Protein AF-A0A2S8W6U4-F1 (afdb_monomer)

Secondary structure (DSSP, 8-state):
--PPPPPGGGGSTT----EEEE--TTS--EEEE----SSTHHHHHHHHHHHHHHHHHHHTTTS-HHHHHHHHHHHHHHHHHS-S--

Solvent-accessible surface area (backbone atoms only — not comparable to full-atom values): 5455 Å² total; per-residue (Å²): 137,92,79,82,80,85,58,78,67,63,74,44,98,82,51,74,82,49,72,48,78,47,79,50,92,98,48,76,73,46,81,50,74,48,95,82,63,93,56,72,66,55,57,58,53,51,51,54,53,49,42,51,53,53,8,47,58,44,28,78,71,77,44,57,38,67,62,38,32,54,53,47,51,52,52,52,51,49,39,74,78,52,64,85,78,131

Foldseek 3Di:
DDDDDDDPCCPDPPDDDAWDWDDDPPDDIDIDGDPPDPDPVVVVVVLLVVLQVQLVVVVVVPDHSVVSSVVSVVVVVVCVVPPPDD

Sequence (86 aa):
MKELSTPSLAAAPNAVEVLRVWAAEGSPQQFTLQPTWDDPAAWGLLLADLARHAARAYAANGRSETEAFERVLAGLRAELDNPTER

pLDDT: mean 94.18, std 5.7, range [56.62, 97.75]

Structure (mmCIF, N/CA/C/O backbone):
data_AF-A0A2S8W6U4-F1
#
_entry.id   AF-A0A2S8W6U4-F1
#
loop_
_atom_site.group_PDB
_atom_site.id
_atom_site.type_symbol
_atom_site.label_atom_id
_atom_site.label_alt_id
_atom_site.label_comp_id
_atom_site.label_asym_id
_atom_site.label_entity_id
_atom_site.label_seq_id
_atom_site.pdbx_PDB_ins_code
_atom_site.Cartn_x
_atom_site.Cartn_y
_atom_site.Cartn_z
_atom_site.occupancy
_atom_site.B_iso_or_equiv
_atom_site.auth_seq_id
_atom_site.auth_comp_id
_atom_site.auth_asym_id
_atom_site.auth_atom_id
_atom_site.pdbx_PDB_model_num
ATOM 1 N N . MET A 1 1 ? 5.531 20.682 -3.887 1.00 82.06 1 MET A N 1
ATOM 2 C CA . MET A 1 1 ? 5.384 19.217 -3.996 1.00 82.06 1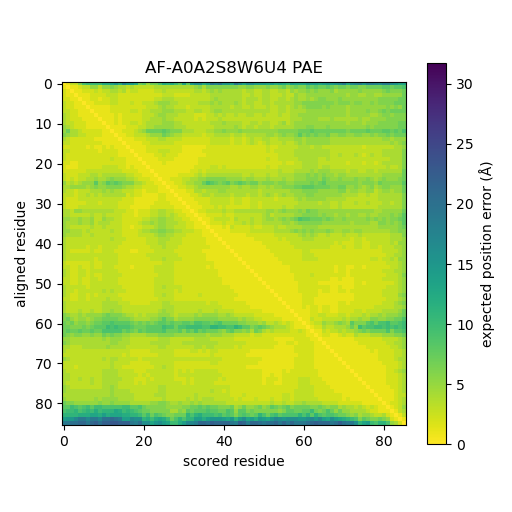 MET A CA 1
ATOM 3 C C . MET A 1 1 ? 5.892 18.601 -2.693 1.00 82.06 1 MET A C 1
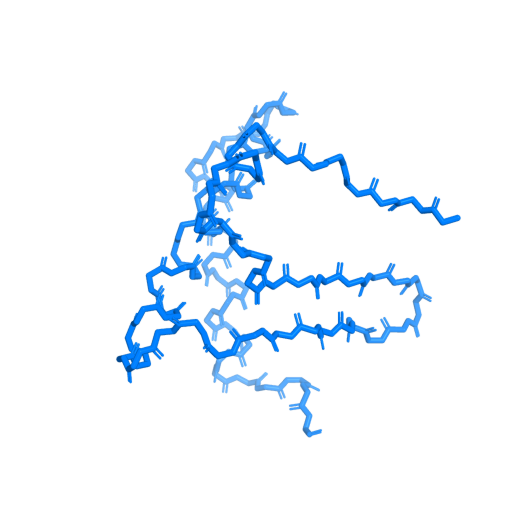ATOM 5 O O . MET A 1 1 ? 6.915 19.068 -2.214 1.00 82.06 1 MET A O 1
ATOM 9 N N . LYS A 1 2 ? 5.161 17.665 -2.071 1.00 92.38 2 LYS A N 1
ATOM 10 C CA . LYS A 1 2 ? 5.579 16.975 -0.833 1.00 92.38 2 LYS A CA 1
ATOM 11 C C . LYS A 1 2 ? 5.734 15.483 -1.136 1.00 92.38 2 LYS A C 1
ATOM 13 O O . LYS A 1 2 ? 4.758 14.749 -1.047 1.00 92.38 2 LYS A O 1
ATOM 18 N N . GLU A 1 3 ? 6.918 15.070 -1.576 1.00 95.44 3 GLU A N 1
ATOM 19 C CA . GLU A 1 3 ? 7.217 13.667 -1.891 1.00 95.44 3 GLU A CA 1
ATOM 20 C C . GLU A 1 3 ? 7.888 12.938 -0.721 1.00 95.44 3 GLU A C 1
ATOM 22 O O . GLU A 1 3 ? 8.466 13.568 0.166 1.00 95.44 3 GLU A O 1
ATOM 27 N N . LEU A 1 4 ? 7.792 11.606 -0.720 1.00 94.25 4 LEU A N 1
ATOM 28 C CA . LEU A 1 4 ? 8.512 10.754 0.224 1.00 94.25 4 LEU A CA 1
ATOM 29 C C . LEU A 1 4 ? 9.995 10.671 -0.155 1.00 94.25 4 LEU A C 1
ATOM 31 O O . LEU A 1 4 ? 10.345 10.670 -1.333 1.00 94.25 4 LEU A O 1
ATOM 35 N N . SER A 1 5 ? 10.862 10.550 0.849 1.00 95.31 5 SER A N 1
ATOM 36 C CA . SER A 1 5 ? 12.276 10.237 0.644 1.00 95.31 5 SER A CA 1
ATOM 37 C C . SER A 1 5 ? 12.456 8.813 0.124 1.00 95.31 5 SER A C 1
ATOM 39 O O . SER A 1 5 ? 11.790 7.890 0.601 1.00 95.31 5 SER A O 1
ATOM 41 N N . THR A 1 6 ? 13.417 8.610 -0.773 1.00 95.44 6 THR A N 1
ATOM 42 C CA . THR A 1 6 ? 13.777 7.283 -1.275 1.00 95.44 6 THR A CA 1
ATOM 43 C C . THR A 1 6 ? 14.267 6.383 -0.128 1.00 95.44 6 THR A C 1
ATOM 45 O O . THR A 1 6 ? 15.117 6.816 0.657 1.00 95.44 6 THR A O 1
ATOM 48 N N . PRO A 1 7 ? 13.768 5.139 0.008 1.00 94.44 7 PRO A N 1
ATOM 49 C CA . PRO A 1 7 ? 14.265 4.217 1.026 1.00 94.44 7 PRO A CA 1
ATOM 50 C C . PRO A 1 7 ? 15.690 3.752 0.702 1.00 94.44 7 PRO A C 1
ATOM 52 O O . PRO A 1 7 ? 16.098 3.727 -0.458 1.00 94.44 7 PRO A O 1
ATOM 55 N N . SER A 1 8 ? 16.432 3.295 1.714 1.00 95.88 8 SER A N 1
ATOM 56 C CA . SER A 1 8 ? 17.801 2.776 1.542 1.00 95.88 8 SER A CA 1
ATOM 57 C C . SER A 1 8 ? 17.897 1.624 0.532 1.00 95.88 8 SER A C 1
ATOM 59 O O . SER A 1 8 ? 18.903 1.507 -0.165 1.00 95.88 8 SER A O 1
ATOM 61 N N . LEU A 1 9 ? 16.838 0.814 0.403 1.00 95.75 9 LEU A N 1
ATOM 62 C CA . LEU A 1 9 ? 16.743 -0.273 -0.577 1.00 95.75 9 LEU A CA 1
ATOM 63 C C . LEU A 1 9 ? 16.939 0.213 -2.022 1.00 95.75 9 LEU A C 1
ATOM 65 O O . LEU A 1 9 ? 17.451 -0.541 -2.842 1.00 95.75 9 LEU A O 1
ATOM 69 N N . ALA A 1 10 ? 16.593 1.466 -2.330 1.00 96.44 10 ALA A N 1
ATOM 70 C CA . ALA A 1 10 ? 16.706 2.021 -3.676 1.00 96.44 10 ALA A CA 1
ATOM 71 C C . ALA A 1 10 ? 18.151 2.116 -4.195 1.00 96.44 10 ALA A C 1
ATOM 73 O O . ALA A 1 10 ? 18.354 2.271 -5.393 1.00 96.44 10 ALA A O 1
ATOM 74 N N . ALA A 1 11 ? 19.158 2.010 -3.321 1.00 96.38 11 ALA A N 1
ATOM 75 C CA . ALA A 1 11 ? 20.560 1.957 -3.730 1.00 96.38 11 ALA A CA 1
ATOM 76 C C . ALA A 1 11 ? 20.991 0.576 -4.266 1.00 96.38 11 ALA A C 1
ATOM 78 O O . ALA A 1 11 ? 22.103 0.444 -4.780 1.00 96.38 11 ALA A O 1
ATOM 79 N N . ALA A 1 12 ? 20.159 -0.464 -4.129 1.00 97.56 12 ALA A N 1
ATOM 80 C CA . ALA A 1 12 ? 20.485 -1.786 -4.649 1.00 97.56 12 ALA A CA 1
ATOM 81 C C . ALA A 1 12 ? 20.454 -1.792 -6.195 1.00 97.56 12 ALA A C 1
ATOM 83 O O . ALA A 1 12 ? 19.536 -1.212 -6.777 1.00 97.56 12 ALA A O 1
ATOM 84 N N . PRO A 1 13 ? 21.395 -2.476 -6.882 1.00 95.50 13 PRO A N 1
ATOM 85 C CA . PRO A 1 13 ? 21.508 -2.444 -8.349 1.00 95.50 13 PRO A CA 1
ATOM 86 C C . PRO A 1 13 ? 20.254 -2.864 -9.128 1.00 95.50 13 PRO A C 1
ATOM 88 O O . PRO A 1 13 ? 20.114 -2.530 -10.299 1.00 95.50 13 PRO A O 1
ATOM 91 N N . ASN A 1 14 ? 19.365 -3.626 -8.497 1.00 93.44 14 ASN A N 1
ATOM 92 C CA . ASN A 1 14 ? 18.138 -4.169 -9.072 1.00 93.44 14 ASN A CA 1
ATOM 93 C C . ASN A 1 14 ? 16.868 -3.647 -8.380 1.00 93.44 14 ASN A C 1
ATOM 95 O O . ASN A 1 14 ? 15.797 -4.224 -8.562 1.00 93.44 14 ASN A O 1
ATOM 99 N N . ALA A 1 15 ? 16.974 -2.601 -7.557 1.00 96.06 15 ALA A N 1
ATOM 100 C CA . ALA A 1 15 ? 15.803 -1.975 -6.965 1.00 96.06 15 ALA A CA 1
ATOM 101 C C . ALA A 1 15 ? 15.016 -1.191 -8.022 1.00 96.06 15 ALA A C 1
ATOM 103 O O . ALA A 1 15 ? 15.591 -0.502 -8.864 1.00 96.06 15 ALA A O 1
ATOM 104 N N . VAL A 1 16 ? 13.689 -1.273 -7.944 1.00 95.06 16 VAL A N 1
ATOM 105 C CA . VAL A 1 16 ? 12.760 -0.529 -8.801 1.00 95.06 16 VAL A CA 1
ATOM 106 C C . VAL A 1 16 ? 11.665 0.107 -7.947 1.00 95.06 16 VAL A C 1
ATOM 108 O O . VAL A 1 16 ? 11.244 -0.466 -6.940 1.00 95.06 16 VAL A O 1
ATOM 111 N N . GLU A 1 17 ? 11.201 1.297 -8.334 1.00 95.94 17 GLU A N 1
ATOM 112 C CA . GLU A 1 17 ? 9.983 1.884 -7.767 1.00 95.94 17 GLU A CA 1
ATOM 113 C C . GLU A 1 17 ? 8.773 1.152 -8.364 1.00 95.94 17 GLU A C 1
ATOM 115 O O . GLU A 1 17 ? 8.557 1.176 -9.571 1.00 95.94 17 GLU A O 1
ATOM 120 N N . VAL A 1 18 ? 8.005 0.462 -7.519 1.00 96.12 18 VAL A N 1
ATOM 121 C CA . VAL A 1 18 ? 6.878 -0.373 -7.974 1.00 96.12 18 VAL A CA 1
ATOM 122 C C . VAL A 1 18 ? 5.585 0.427 -8.108 1.00 96.12 18 VAL A C 1
ATOM 124 O O . VAL A 1 18 ? 4.804 0.219 -9.035 1.00 96.12 18 VAL A O 1
ATOM 127 N N . LEU A 1 19 ? 5.338 1.322 -7.153 1.00 96.06 19 LEU A N 1
ATOM 128 C CA . LEU A 1 19 ? 4.087 2.049 -7.006 1.00 96.06 19 LEU A CA 1
ATOM 129 C C . LEU A 1 19 ? 4.372 3.445 -6.466 1.00 96.06 19 LEU A C 1
ATOM 131 O O . LEU A 1 19 ? 5.048 3.595 -5.447 1.00 96.06 19 LEU A O 1
ATOM 135 N N . ARG A 1 20 ? 3.764 4.448 -7.093 1.00 96.25 20 ARG A N 1
ATOM 136 C CA . ARG A 1 20 ? 3.715 5.814 -6.584 1.00 96.25 20 ARG A CA 1
ATOM 137 C C . ARG A 1 20 ? 2.275 6.294 -6.559 1.00 96.25 20 ARG A C 1
ATOM 139 O O . ARG A 1 20 ? 1.576 6.206 -7.565 1.00 96.25 20 ARG A O 1
ATOM 146 N N . VAL A 1 21 ? 1.852 6.809 -5.408 1.00 96.31 21 VAL A N 1
ATOM 147 C CA . VAL A 1 21 ? 0.493 7.318 -5.197 1.00 96.31 21 VAL A CA 1
ATOM 148 C C . VAL A 1 21 ? 0.563 8.782 -4.796 1.00 96.31 21 VAL A C 1
ATOM 150 O O . VAL A 1 21 ? 1.295 9.145 -3.874 1.00 96.31 21 VAL A O 1
ATOM 153 N N . TRP A 1 22 ? -0.209 9.619 -5.482 1.00 96.56 22 TRP A N 1
ATOM 154 C CA . TRP A 1 22 ? -0.399 11.024 -5.141 1.00 96.56 22 TRP A CA 1
ATOM 155 C C . TRP A 1 22 ? -1.846 11.279 -4.737 1.00 96.56 22 TRP A C 1
ATOM 157 O O . TRP A 1 22 ? -2.774 10.771 -5.362 1.00 96.56 22 TRP A O 1
ATOM 167 N N . ALA A 1 23 ? -2.026 12.106 -3.711 1.00 95.00 23 ALA A N 1
ATOM 168 C CA . ALA A 1 23 ? -3.330 12.560 -3.254 1.00 95.00 23 ALA A CA 1
ATOM 169 C C . ALA A 1 23 ? -3.337 14.088 -3.138 1.00 95.00 23 ALA A C 1
ATOM 171 O O . ALA A 1 23 ? -2.366 14.693 -2.673 1.00 95.00 23 ALA A O 1
ATOM 172 N N . ALA A 1 24 ? -4.444 14.699 -3.548 1.00 95.12 24 ALA A N 1
ATOM 173 C CA . ALA A 1 24 ? -4.717 16.120 -3.391 1.00 95.12 24 ALA A CA 1
ATOM 174 C C . ALA A 1 24 ? -6.174 16.300 -2.956 1.00 95.12 24 ALA A C 1
ATOM 176 O O . ALA A 1 24 ? -7.047 15.525 -3.345 1.00 95.12 24 ALA A O 1
ATOM 177 N N . GLU A 1 25 ? -6.439 17.311 -2.133 1.00 94.44 25 GLU A N 1
ATOM 178 C CA . GLU A 1 25 ? -7.796 17.600 -1.671 1.00 94.44 25 GLU A CA 1
ATOM 179 C C . GLU A 1 25 ? -8.742 17.841 -2.859 1.00 94.44 25 GLU A C 1
ATOM 181 O O . GLU A 1 25 ? -8.394 18.531 -3.818 1.00 94.44 25 GLU A O 1
ATOM 186 N N . GLY A 1 26 ? -9.929 17.229 -2.815 1.00 93.81 26 GLY A N 1
ATOM 187 C CA . GLY A 1 26 ? -10.936 17.333 -3.875 1.00 93.81 26 GLY A CA 1
ATOM 188 C C . GLY A 1 26 ? -10.597 16.606 -5.182 1.00 93.81 26 GLY A C 1
ATOM 189 O O . GLY A 1 26 ? -11.352 16.733 -6.142 1.00 93.81 26 GLY A O 1
ATOM 190 N N . SER A 1 27 ? -9.494 15.854 -5.241 1.00 92.50 27 SER A N 1
ATOM 191 C CA . SER A 1 27 ? -9.087 15.085 -6.424 1.00 92.50 27 SER A CA 1
ATOM 192 C C . SER A 1 27 ? -9.018 13.586 -6.115 1.00 92.50 27 SER A C 1
ATOM 194 O O . SER A 1 27 ? -8.615 13.221 -5.006 1.00 92.50 27 SER A O 1
ATOM 196 N N . PRO A 1 28 ? -9.358 12.704 -7.075 1.00 90.00 28 PRO A N 1
ATOM 197 C CA . PRO A 1 28 ? -9.062 11.280 -6.964 1.00 90.00 28 PRO A CA 1
ATOM 198 C C . PRO A 1 28 ? -7.566 11.034 -6.765 1.00 90.00 28 PRO A C 1
ATOM 200 O O . PRO A 1 28 ? -6.724 11.853 -7.154 1.00 90.00 28 PRO A O 1
ATOM 203 N N . GLN A 1 29 ? -7.233 9.887 -6.181 1.00 93.25 29 GLN A N 1
ATOM 204 C CA . GLN A 1 29 ? -5.841 9.468 -6.086 1.00 93.25 29 GLN A CA 1
ATOM 205 C C . GLN A 1 29 ? -5.286 9.226 -7.496 1.00 93.25 29 GLN A C 1
ATOM 207 O O . GLN A 1 29 ? -6.011 8.876 -8.425 1.00 93.25 29 GLN A O 1
ATOM 212 N N . GLN A 1 30 ? -3.994 9.473 -7.680 1.00 95.12 30 GLN A N 1
ATOM 213 C CA . GLN A 1 30 ? -3.303 9.208 -8.939 1.00 95.12 30 GLN A CA 1
ATOM 214 C C . GLN A 1 30 ? -2.232 8.154 -8.696 1.00 95.12 30 GLN A C 1
ATOM 216 O O . GLN A 1 30 ? -1.377 8.331 -7.823 1.00 95.12 30 GLN A O 1
ATOM 221 N N . PHE A 1 31 ? -2.284 7.078 -9.477 1.00 95.00 31 PHE A N 1
ATOM 222 C CA . PHE A 1 31 ? -1.400 5.927 -9.359 1.00 95.00 31 PHE A CA 1
ATOM 223 C C . PHE A 1 31 ? -0.484 5.837 -10.579 1.00 95.00 31 PHE A C 1
ATOM 225 O O . PHE A 1 31 ? -0.947 5.839 -11.718 1.00 95.00 31 PHE A O 1
ATOM 232 N N . THR A 1 32 ? 0.813 5.684 -10.330 1.00 95.88 32 THR A N 1
ATOM 233 C CA . THR A 1 32 ? 1.784 5.231 -11.330 1.00 95.88 32 THR A CA 1
ATOM 234 C C . THR A 1 32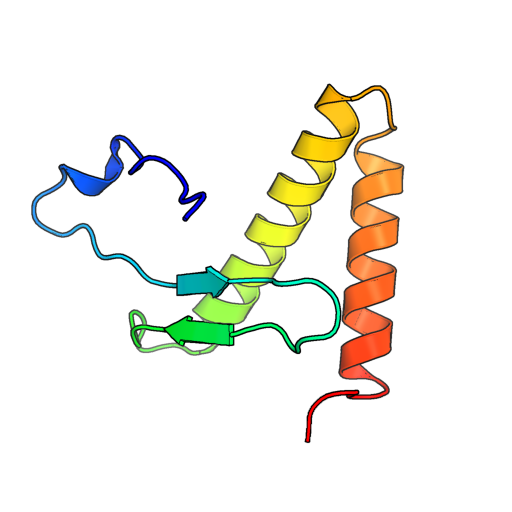 ? 2.337 3.895 -10.865 1.00 95.88 32 THR A C 1
ATOM 236 O O . THR A 1 32 ? 2.814 3.795 -9.733 1.00 95.88 32 THR A O 1
ATOM 239 N N . LEU A 1 33 ? 2.271 2.874 -11.719 1.00 95.12 33 LEU A N 1
ATOM 240 C CA . LEU A 1 33 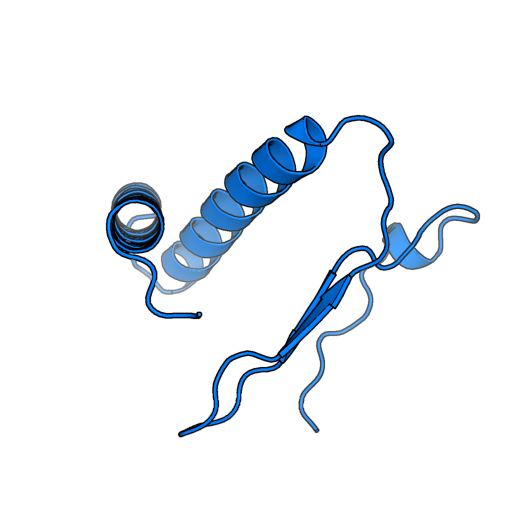? 2.712 1.518 -11.395 1.00 95.12 33 LEU A CA 1
ATOM 241 C C . LEU A 1 33 ? 3.654 0.959 -12.460 1.00 95.12 33 LEU A C 1
ATOM 243 O O . LEU A 1 33 ? 3.460 1.185 -13.656 1.00 95.12 33 LEU A O 1
ATOM 247 N N . GLN A 1 34 ? 4.648 0.198 -12.010 1.00 94.12 34 GLN A N 1
ATOM 248 C CA . GLN A 1 34 ? 5.488 -0.634 -12.862 1.00 94.12 34 GLN A CA 1
ATOM 249 C C . GLN A 1 34 ? 5.043 -2.099 -12.716 1.00 94.12 34 GLN A C 1
ATOM 251 O O . GLN A 1 34 ? 4.947 -2.591 -11.592 1.00 94.12 34 GLN A O 1
ATOM 256 N N . PRO A 1 35 ? 4.781 -2.832 -13.814 1.00 92.88 35 PRO A N 1
ATOM 257 C CA . PRO A 1 35 ? 4.542 -4.273 -13.757 1.00 92.88 35 PRO A CA 1
ATOM 258 C C . PRO A 1 35 ? 5.825 -5.004 -13.334 1.00 92.88 35 PRO A C 1
ATOM 260 O O . PRO A 1 35 ? 6.683 -5.312 -14.157 1.00 92.88 35 PRO A O 1
ATOM 263 N N . THR A 1 36 ? 5.999 -5.201 -12.026 1.00 94.56 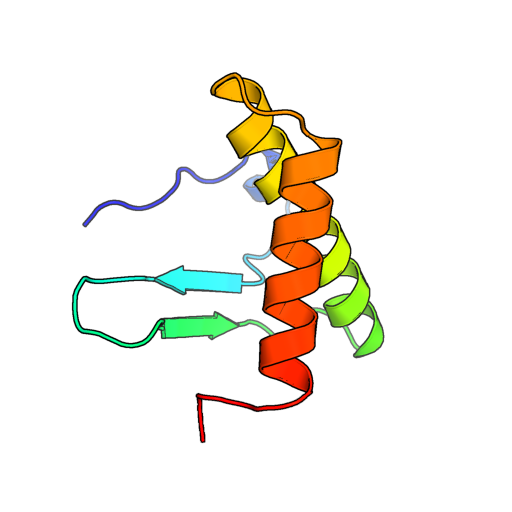36 THR A N 1
ATOM 264 C CA . THR A 1 36 ? 7.247 -5.724 -11.445 1.00 94.56 36 THR A CA 1
ATOM 265 C C . THR A 1 36 ? 7.276 -7.247 -11.330 1.00 94.56 36 THR A C 1
ATOM 267 O O . THR A 1 36 ? 8.359 -7.828 -11.329 1.00 94.56 36 THR A O 1
ATOM 270 N N . TRP A 1 37 ? 6.116 -7.899 -11.236 1.00 95.50 37 TRP A N 1
ATOM 271 C CA . TRP A 1 37 ? 6.007 -9.345 -11.029 1.00 95.50 37 TRP A CA 1
ATOM 272 C C . TRP A 1 37 ? 5.182 -10.012 -12.125 1.00 95.50 37 TRP A C 1
ATOM 274 O O . TRP A 1 37 ? 4.184 -9.449 -12.572 1.00 95.50 37 TRP A O 1
ATOM 284 N N . ASP A 1 38 ? 5.574 -11.236 -12.485 1.00 96.06 38 ASP A N 1
ATOM 285 C CA . ASP A 1 38 ? 4.850 -12.065 -13.456 1.00 96.06 38 ASP A CA 1
ATOM 286 C C . ASP A 1 38 ? 3.538 -12.622 -12.882 1.00 96.06 38 ASP A C 1
ATOM 288 O O . ASP A 1 38 ? 2.551 -12.748 -13.603 1.00 96.06 38 ASP A O 1
ATOM 292 N N . ASP A 1 39 ? 3.517 -12.949 -11.583 1.00 97.31 39 ASP A N 1
ATOM 293 C CA . ASP A 1 39 ? 2.328 -13.449 -10.888 1.00 97.31 39 ASP A CA 1
ATOM 294 C C . ASP A 1 39 ? 1.513 -12.285 -10.289 1.00 97.31 39 ASP A C 1
ATOM 296 O O . ASP A 1 39 ? 1.993 -11.608 -9.369 1.00 97.31 39 ASP A O 1
ATOM 300 N N . PRO A 1 40 ? 0.260 -12.064 -10.732 1.00 96.19 40 PRO A N 1
ATOM 301 C CA . PRO A 1 40 ? -0.610 -11.036 -10.171 1.00 96.19 40 PRO A CA 1
ATOM 302 C C . PRO A 1 40 ? -0.880 -11.189 -8.668 1.00 96.19 40 PRO A C 1
ATOM 304 O O . PRO A 1 40 ? -1.163 -10.191 -8.003 1.00 96.19 40 PRO A O 1
ATOM 307 N N . ALA A 1 41 ? -0.767 -12.397 -8.102 1.00 97.12 41 ALA A N 1
ATOM 308 C CA . ALA A 1 41 ? -0.947 -12.620 -6.668 1.00 97.12 41 ALA A CA 1
ATOM 309 C C . ALA A 1 41 ? 0.045 -11.807 -5.814 1.00 97.12 41 ALA A C 1
ATOM 311 O O . ALA A 1 41 ? -0.272 -11.452 -4.674 1.00 97.12 41 ALA A O 1
ATOM 312 N N . ALA A 1 42 ? 1.204 -11.431 -6.372 1.00 96.81 42 ALA A N 1
ATOM 313 C CA . ALA A 1 42 ? 2.179 -10.565 -5.712 1.00 96.81 42 ALA A CA 1
ATOM 314 C C . ALA A 1 42 ? 1.600 -9.187 -5.344 1.00 96.81 42 ALA A C 1
ATOM 316 O O . ALA A 1 42 ? 1.925 -8.645 -4.287 1.00 96.81 42 ALA A O 1
ATOM 317 N N . TRP A 1 43 ? 0.678 -8.645 -6.147 1.00 96.12 43 TRP A N 1
ATOM 318 C CA . TRP A 1 43 ? -0.020 -7.400 -5.812 1.00 96.12 43 TRP A CA 1
ATOM 319 C C . TRP A 1 43 ? -0.928 -7.562 -4.591 1.00 96.12 43 TRP A C 1
ATOM 321 O O . TRP A 1 43 ? -1.010 -6.661 -3.760 1.00 96.12 43 TRP A O 1
ATOM 331 N N . GLY A 1 44 ? -1.557 -8.730 -4.431 1.00 95.75 44 GLY A N 1
ATOM 332 C CA . GLY A 1 44 ? -2.331 -9.058 -3.233 1.00 95.75 44 GLY A CA 1
ATOM 333 C C . GLY A 1 44 ? -1.467 -9.080 -1.968 1.00 95.75 44 GLY A C 1
ATOM 334 O O . GLY A 1 44 ? -1.870 -8.543 -0.935 1.00 95.75 44 GLY A O 1
ATOM 335 N N . LEU A 1 45 ? -0.253 -9.635 -2.059 1.00 96.75 45 LEU A N 1
ATOM 336 C CA . LEU A 1 45 ? 0.720 -9.612 -0.961 1.00 96.75 45 LEU A CA 1
ATOM 337 C C . LEU A 1 45 ? 1.160 -8.178 -0.631 1.00 96.75 45 LEU A C 1
ATOM 339 O O . LEU A 1 45 ? 1.148 -7.792 0.537 1.00 96.75 45 LEU A O 1
ATOM 343 N N . LEU A 1 46 ? 1.450 -7.363 -1.652 1.00 96.25 46 LEU A N 1
ATOM 344 C CA . LEU A 1 46 ? 1.792 -5.950 -1.474 1.00 96.25 46 LEU A CA 1
ATOM 345 C C . LEU A 1 46 ? 0.682 -5.176 -0.750 1.00 96.25 46 LEU A C 1
ATOM 347 O O . LEU A 1 46 ? 0.972 -4.394 0.155 1.00 96.25 46 LEU A O 1
ATOM 351 N N . LEU A 1 47 ? -0.586 -5.396 -1.105 1.00 96.31 47 LEU A N 1
ATOM 352 C CA . LEU A 1 47 ? -1.720 -4.738 -0.445 1.00 96.31 47 LEU A CA 1
ATOM 353 C C . LEU A 1 47 ? -1.845 -5.154 1.028 1.00 96.31 47 LEU A C 1
ATOM 355 O O . LEU A 1 47 ? -2.119 -4.311 1.887 1.00 96.31 47 LEU A O 1
ATOM 359 N N . ALA A 1 48 ? -1.603 -6.429 1.342 1.00 96.56 48 ALA A N 1
ATOM 360 C CA . ALA A 1 48 ? -1.592 -6.911 2.720 1.00 96.56 48 ALA A CA 1
ATOM 361 C C . ALA A 1 48 ? -0.469 -6.257 3.546 1.00 96.56 48 ALA A C 1
ATOM 363 O O . ALA A 1 48 ? -0.705 -5.814 4.675 1.00 96.56 48 ALA A O 1
ATOM 364 N N . ASP A 1 49 ? 0.732 -6.142 2.978 1.00 96.56 49 ASP A N 1
ATOM 365 C CA . ASP A 1 49 ? 1.861 -5.476 3.628 1.00 96.56 49 ASP A CA 1
ATOM 366 C C . ASP A 1 49 ? 1.618 -3.975 3.804 1.00 96.56 49 ASP A C 1
ATOM 368 O O . ASP A 1 49 ? 1.909 -3.423 4.870 1.00 96.56 49 ASP A O 1
ATOM 372 N N . LEU A 1 50 ? 1.030 -3.312 2.805 1.00 96.44 50 LEU A N 1
ATOM 373 C CA . LEU A 1 50 ? 0.642 -1.905 2.886 1.00 96.44 50 LEU A CA 1
ATOM 374 C C . LEU A 1 50 ? -0.366 -1.669 4.018 1.00 96.44 50 LEU A C 1
ATOM 376 O O . LEU A 1 50 ? -0.193 -0.739 4.808 1.00 96.44 50 LEU A O 1
ATOM 380 N N . ALA A 1 51 ? -1.372 -2.537 4.157 1.00 97.06 51 ALA A N 1
ATOM 381 C CA . ALA A 1 51 ? -2.358 -2.438 5.229 1.00 97.06 51 ALA A CA 1
ATOM 382 C C . ALA A 1 51 ? -1.712 -2.526 6.623 1.00 97.06 51 ALA A C 1
ATOM 384 O O . ALA A 1 51 ? -2.055 -1.751 7.522 1.00 97.06 51 ALA A O 1
ATOM 385 N N . ARG A 1 52 ? -0.728 -3.418 6.802 1.00 96.50 52 ARG A N 1
ATOM 386 C CA . ARG A 1 52 ? 0.031 -3.527 8.060 1.00 96.50 52 ARG A CA 1
ATOM 387 C C . ARG A 1 52 ? 0.883 -2.288 8.327 1.00 96.50 52 ARG A C 1
ATOM 389 O O . ARG A 1 52 ? 0.897 -1.793 9.451 1.00 96.50 52 ARG A O 1
ATOM 396 N N . HIS A 1 53 ? 1.572 -1.763 7.315 1.00 95.69 53 HIS A N 1
ATOM 397 C CA . HIS A 1 53 ? 2.374 -0.546 7.468 1.00 95.69 53 HIS A CA 1
ATOM 398 C C . HIS A 1 53 ? 1.514 0.671 7.823 1.00 95.69 53 HIS A C 1
ATOM 400 O O . HIS A 1 53 ? 1.882 1.434 8.717 1.00 95.69 53 HIS A O 1
ATOM 406 N N . ALA A 1 54 ? 0.344 0.819 7.196 1.00 96.25 54 ALA A N 1
ATOM 407 C CA . ALA A 1 54 ? -0.606 1.872 7.536 1.00 96.25 54 ALA A CA 1
ATOM 408 C C . ALA A 1 54 ? -1.070 1.762 8.999 1.00 96.25 54 ALA A C 1
ATOM 410 O O . ALA A 1 54 ? -1.044 2.749 9.734 1.00 96.25 54 ALA A O 1
ATOM 411 N N . ALA A 1 55 ? -1.424 0.558 9.457 1.00 97.06 55 ALA A N 1
ATOM 412 C CA . ALA A 1 55 ? -1.833 0.324 10.840 1.00 97.06 55 ALA A CA 1
ATOM 413 C C . ALA A 1 55 ? -0.739 0.699 11.856 1.00 97.06 55 ALA A C 1
ATOM 415 O O . ALA A 1 55 ? -1.013 1.400 12.833 1.00 97.06 55 ALA A O 1
ATOM 416 N N . ARG A 1 56 ? 0.516 0.315 11.589 1.00 96.31 56 ARG A N 1
ATOM 417 C CA . ARG A 1 56 ? 1.678 0.689 12.414 1.00 96.31 56 ARG A CA 1
ATOM 418 C C . ARG A 1 56 ? 1.900 2.198 12.465 1.00 96.31 56 ARG A C 1
ATOM 420 O O . ARG A 1 56 ? 2.215 2.732 13.525 1.00 96.31 56 ARG A O 1
ATOM 427 N N . ALA A 1 57 ? 1.697 2.901 11.350 1.00 95.00 57 ALA A N 1
ATOM 428 C CA . ALA A 1 57 ? 1.798 4.358 11.313 1.00 95.00 57 ALA A CA 1
ATOM 429 C C . ALA A 1 57 ? 0.735 5.035 12.201 1.00 95.00 57 ALA A C 1
ATOM 431 O O . ALA A 1 57 ? 1.029 6.023 12.874 1.00 95.00 57 ALA A O 1
ATOM 432 N N . TYR A 1 58 ? -0.484 4.489 12.275 1.00 94.75 58 TYR A N 1
ATOM 433 C CA . TYR A 1 58 ? -1.491 4.955 13.239 1.00 94.75 58 TYR A CA 1
ATOM 434 C C . TYR A 1 58 ? -1.123 4.611 14.684 1.00 94.75 58 TYR A C 1
ATOM 436 O O . TYR A 1 58 ? -1.365 5.422 15.580 1.00 94.75 58 TYR A O 1
ATOM 444 N N . ALA A 1 59 ? -0.511 3.448 14.913 1.00 93.19 59 ALA A N 1
ATOM 445 C CA . ALA A 1 59 ? -0.068 3.047 16.242 1.00 93.19 59 ALA A CA 1
ATOM 446 C C . ALA A 1 59 ? 1.020 3.965 16.808 1.00 93.19 59 ALA A C 1
ATOM 448 O O . ALA A 1 59 ? 0.960 4.354 17.974 1.00 93.19 59 ALA A O 1
ATOM 449 N N . ALA A 1 60 ? 1.940 4.423 15.955 1.00 90.00 60 ALA A N 1
ATOM 450 C CA . ALA A 1 60 ? 2.942 5.426 16.313 1.00 90.00 60 ALA A CA 1
ATOM 451 C C . ALA A 1 60 ? 2.333 6.765 16.784 1.00 90.00 60 ALA A C 1
ATOM 453 O O . ALA A 1 60 ? 3.000 7.534 17.469 1.00 90.00 60 ALA A O 1
ATOM 454 N N . ASN A 1 61 ? 1.061 7.024 16.463 1.00 90.56 61 ASN A N 1
ATOM 455 C CA . ASN A 1 61 ? 0.309 8.210 16.877 1.00 90.56 61 ASN A CA 1
ATOM 456 C C . ASN A 1 61 ? -0.685 7.927 18.026 1.00 90.56 61 ASN A C 1
ATOM 458 O O . ASN A 1 61 ? -1.613 8.704 18.247 1.00 90.56 61 ASN A O 1
ATOM 462 N N . GLY A 1 62 ? -0.512 6.816 18.755 1.00 90.81 62 GLY A N 1
ATOM 463 C CA . GLY A 1 62 ? -1.267 6.499 19.974 1.00 90.81 62 GLY A CA 1
ATOM 464 C C . GLY A 1 62 ? -2.568 5.717 19.770 1.00 90.81 62 GLY A C 1
ATOM 465 O O . GLY A 1 62 ? -3.321 5.538 20.726 1.00 90.81 62 GLY A O 1
ATOM 466 N N . ARG A 1 63 ? -2.857 5.241 18.553 1.00 92.38 63 ARG A N 1
ATOM 467 C CA . ARG A 1 63 ? -3.999 4.347 18.286 1.00 92.38 63 ARG A CA 1
ATOM 468 C C . ARG A 1 63 ? -3.594 2.876 18.491 1.00 92.38 63 ARG A C 1
ATOM 470 O O . ARG A 1 63 ? -2.419 2.541 18.422 1.00 92.38 63 ARG A O 1
ATOM 477 N N . SER A 1 64 ? -4.540 1.968 18.716 1.00 96.12 64 SER A N 1
ATOM 478 C CA . SER A 1 64 ? -4.240 0.528 18.683 1.00 96.12 64 SER A CA 1
ATOM 479 C C . SER A 1 64 ? -3.890 0.087 17.256 1.00 96.12 64 SER A C 1
ATOM 481 O O . SER A 1 64 ? -4.651 0.364 16.326 1.00 96.12 64 SER A O 1
ATOM 483 N N . GLU A 1 65 ? -2.762 -0.614 17.073 1.00 96.25 65 GLU A N 1
ATOM 484 C CA . GLU A 1 65 ? -2.374 -1.188 15.770 1.00 96.25 65 GLU A CA 1
ATOM 485 C C . GLU A 1 65 ? -3.449 -2.151 15.259 1.00 96.25 65 GLU A C 1
ATOM 487 O O . GLU A 1 65 ? -3.832 -2.081 14.095 1.00 96.25 65 GLU A O 1
ATOM 492 N N . THR A 1 66 ? -3.989 -3.001 16.137 1.00 96.94 66 THR A N 1
ATOM 493 C CA . THR A 1 66 ? -5.039 -3.964 15.785 1.00 96.94 66 THR A CA 1
ATOM 494 C C . THR A 1 66 ? -6.302 -3.259 15.302 1.00 96.94 66 THR A C 1
ATOM 496 O O . THR A 1 66 ? -6.817 -3.586 14.238 1.00 96.94 66 THR A O 1
ATOM 499 N N . GLU A 1 67 ? -6.784 -2.253 16.037 1.00 97.00 67 GLU A N 1
ATOM 500 C CA . GLU A 1 67 ? -7.982 -1.504 15.632 1.00 97.00 67 GLU A CA 1
ATOM 501 C C . GLU A 1 67 ? -7.750 -0.732 14.329 1.00 97.00 67 GLU A C 1
ATOM 503 O O . GLU A 1 67 ? -8.637 -0.656 13.477 1.00 97.00 67 GLU A O 1
ATOM 508 N N . ALA A 1 68 ? -6.552 -0.167 14.150 1.00 97.75 68 ALA A N 1
ATOM 509 C CA . ALA A 1 68 ? -6.182 0.510 12.916 1.00 97.75 68 ALA A CA 1
ATOM 510 C C . ALA A 1 68 ? -6.151 -0.463 11.728 1.00 97.75 68 ALA A C 1
ATOM 512 O O . ALA A 1 68 ? -6.693 -0.143 10.671 1.00 97.75 68 ALA A O 1
ATOM 513 N N . PHE A 1 69 ? -5.579 -1.655 11.905 1.00 97.75 69 PHE A N 1
ATOM 514 C CA . PHE A 1 69 ? -5.528 -2.690 10.876 1.00 97.75 69 PHE A CA 1
ATOM 515 C C . PHE A 1 69 ? -6.928 -3.175 10.484 1.00 97.75 69 PHE A C 1
ATOM 517 O O . PHE A 1 69 ? -7.257 -3.184 9.299 1.00 97.75 69 PHE A O 1
ATOM 524 N N . GLU A 1 70 ? -7.787 -3.480 11.461 1.00 97.44 70 GLU A N 1
ATOM 525 C CA . GLU A 1 70 ? -9.184 -3.851 11.202 1.00 97.44 70 GLU A CA 1
ATOM 526 C C . GLU A 1 70 ? -9.933 -2.743 10.455 1.00 97.44 70 GLU A C 1
ATOM 528 O O . GLU A 1 70 ? -10.680 -3.007 9.510 1.00 97.44 70 GLU A O 1
ATOM 533 N N . ARG A 1 71 ? -9.691 -1.473 10.807 1.00 97.62 71 ARG A N 1
ATOM 534 C CA . ARG A 1 71 ? -10.324 -0.344 10.118 1.00 97.62 71 ARG A CA 1
ATOM 535 C C . ARG A 1 71 ? -9.860 -0.194 8.669 1.00 97.62 71 ARG A C 1
ATOM 537 O O . ARG A 1 71 ? -10.682 0.188 7.828 1.00 97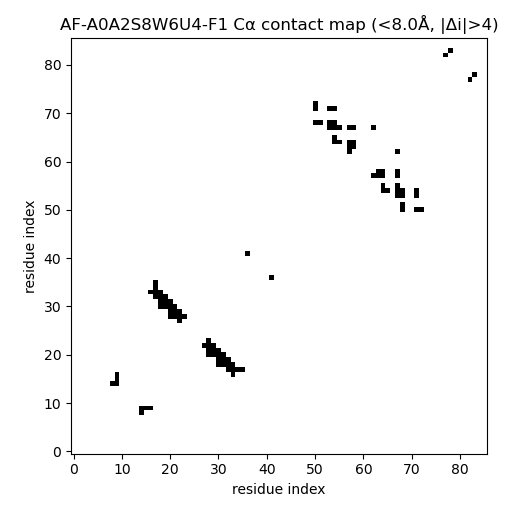.62 71 ARG A O 1
ATOM 544 N N . VAL A 1 72 ? -8.586 -0.474 8.384 1.00 97.44 72 VAL A N 1
ATOM 545 C CA . VAL A 1 72 ? -8.040 -0.509 7.018 1.00 97.44 72 VAL A CA 1
ATOM 546 C C . VAL A 1 72 ? -8.685 -1.642 6.222 1.00 97.44 72 VAL A C 1
ATOM 548 O O . VAL A 1 72 ? -9.197 -1.393 5.133 1.00 97.44 72 VAL A O 1
ATOM 551 N N . LEU A 1 73 ? -8.749 -2.855 6.781 1.00 96.88 73 LEU A N 1
ATOM 552 C CA . LEU A 1 73 ? -9.390 -3.996 6.120 1.00 96.88 73 LEU A CA 1
ATOM 553 C C . LEU A 1 73 ? -10.875 -3.757 5.846 1.00 96.88 73 LEU A C 1
ATOM 555 O O . LEU A 1 73 ? -11.363 -4.120 4.778 1.00 96.88 73 LEU A O 1
ATOM 559 N N . ALA A 1 74 ? -11.592 -3.128 6.778 1.00 97.00 74 ALA A N 1
ATOM 560 C CA . ALA A 1 74 ? -12.988 -2.756 6.576 1.00 97.00 74 ALA A CA 1
ATOM 561 C C . ALA A 1 74 ? -13.160 -1.789 5.391 1.00 97.00 74 ALA A C 1
ATOM 563 O O . ALA A 1 74 ? -14.088 -1.953 4.606 1.00 97.00 74 ALA A O 1
ATOM 564 N N . GLY A 1 75 ? -12.257 -0.811 5.238 1.00 96.12 75 GLY A N 1
ATOM 565 C CA . GLY A 1 75 ? -12.259 0.101 4.090 1.00 96.12 75 GLY A CA 1
ATOM 566 C C . GLY A 1 75 ? -11.966 -0.612 2.769 1.00 96.12 75 GLY A C 1
ATOM 567 O O . GLY A 1 75 ? -12.700 -0.421 1.807 1.00 96.12 75 GLY A O 1
ATOM 568 N N . LEU A 1 76 ? -10.948 -1.480 2.747 1.00 95.19 76 LEU A N 1
ATOM 569 C CA . LEU A 1 76 ? -10.595 -2.268 1.564 1.00 95.19 76 LEU A CA 1
ATOM 570 C C . LEU A 1 76 ? -11.751 -3.170 1.111 1.00 95.19 76 LEU A C 1
ATOM 572 O O . LEU A 1 76 ? -12.083 -3.189 -0.066 1.00 95.19 76 LEU A O 1
ATOM 576 N N . ARG A 1 77 ? -12.382 -3.901 2.039 1.00 95.50 77 ARG A N 1
ATOM 577 C CA . ARG A 1 77 ? -13.531 -4.765 1.723 1.00 95.50 77 ARG A CA 1
ATOM 578 C C . ARG A 1 77 ? -14.701 -3.962 1.167 1.00 95.50 77 ARG A C 1
ATOM 580 O O . ARG A 1 77 ? -15.256 -4.348 0.151 1.00 95.50 77 ARG A O 1
ATOM 587 N N . ALA A 1 78 ? -15.028 -2.830 1.793 1.00 95.62 78 ALA A N 1
ATOM 588 C CA . ALA A 1 78 ? -16.112 -1.974 1.326 1.00 95.62 78 ALA A CA 1
ATOM 589 C C . ALA A 1 78 ? -15.891 -1.483 -0.115 1.00 95.62 78 ALA A C 1
ATOM 591 O O . ALA A 1 78 ? -16.836 -1.501 -0.897 1.00 95.62 78 ALA A O 1
ATOM 592 N N . GLU A 1 79 ? -14.658 -1.099 -0.464 1.00 94.00 79 GLU A N 1
ATOM 593 C CA . GLU A 1 79 ? -14.297 -0.673 -1.823 1.00 94.00 79 GLU A CA 1
ATOM 594 C C . GLU A 1 79 ? -14.334 -1.834 -2.829 1.00 94.00 79 GLU A C 1
ATOM 596 O O . GLU A 1 79 ? -14.823 -1.669 -3.939 1.00 94.00 79 GLU A O 1
ATOM 601 N N . LEU A 1 80 ? -13.870 -3.030 -2.448 1.00 93.31 80 LEU A N 1
ATOM 6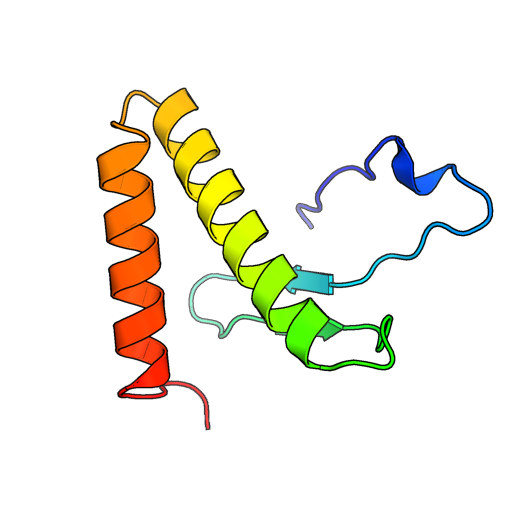02 C CA . LEU A 1 80 ? -13.953 -4.217 -3.309 1.00 93.31 80 LEU A CA 1
ATOM 603 C C . LEU A 1 80 ? -15.404 -4.649 -3.564 1.00 93.31 80 LEU A C 1
ATOM 605 O O . LEU A 1 80 ? -15.738 -5.046 -4.679 1.00 93.31 80 LEU A O 1
ATOM 609 N N . ASP A 1 81 ? -16.257 -4.566 -2.542 1.00 94.81 81 ASP A N 1
ATOM 610 C CA . ASP A 1 81 ? -17.674 -4.920 -2.637 1.00 94.81 81 ASP A CA 1
ATOM 611 C C . ASP A 1 81 ? -18.476 -3.853 -3.406 1.00 94.81 81 ASP A C 1
ATOM 613 O O . ASP A 1 81 ? -19.449 -4.183 -4.084 1.00 94.81 81 ASP A O 1
ATOM 617 N N . ASN A 1 82 ? -18.085 -2.576 -3.303 1.00 92.88 82 ASN A N 1
ATOM 618 C CA . ASN A 1 82 ? -18.744 -1.442 -3.957 1.00 92.88 82 ASN A CA 1
ATOM 619 C C . ASN A 1 82 ? -17.714 -0.426 -4.497 1.00 92.88 82 ASN A C 1
ATOM 621 O O . ASN A 1 82 ? -17.481 0.595 -3.844 1.00 92.88 82 ASN A O 1
ATOM 625 N N . PRO A 1 83 ? -17.138 -0.665 -5.690 1.00 87.69 83 PRO A N 1
ATOM 626 C CA . PRO A 1 83 ? -16.112 0.208 -6.258 1.00 87.69 83 PRO A CA 1
ATOM 6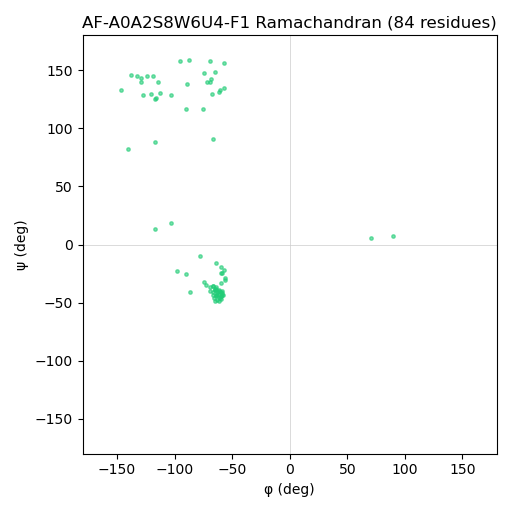27 C C . PRO A 1 83 ? -16.605 1.640 -6.480 1.00 87.69 83 PRO A C 1
ATOM 629 O O . PRO A 1 83 ? -17.680 1.866 -7.048 1.00 87.69 83 PRO A O 1
ATOM 632 N N . THR A 1 84 ? -15.803 2.609 -6.048 1.00 80.25 84 THR A N 1
ATOM 633 C CA . THR A 1 84 ? -16.065 4.046 -6.187 1.00 80.25 84 THR A CA 1
ATOM 634 C C . THR A 1 84 ? -15.338 4.666 -7.380 1.00 80.25 84 THR A C 1
ATOM 636 O O . THR A 1 84 ? -15.811 5.668 -7.922 1.00 80.25 84 THR A O 1
ATOM 639 N N . GLU A 1 85 ? -14.256 4.041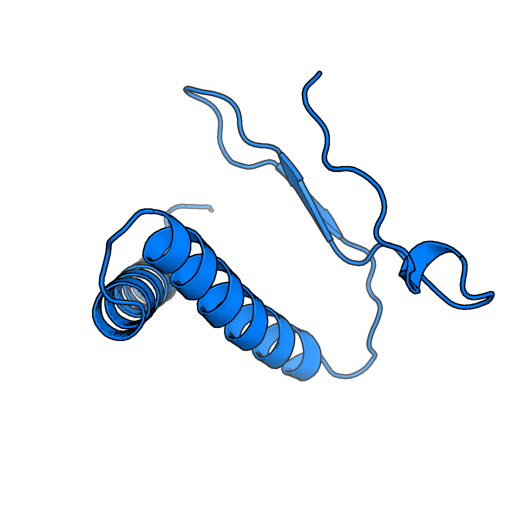 -7.852 1.00 68.81 85 GLU A N 1
ATOM 640 C CA . GLU A 1 85 ? -13.636 4.324 -9.152 1.00 68.81 85 GLU A CA 1
ATOM 641 C C . GLU A 1 85 ? -14.263 3.454 -10.263 1.00 68.81 85 GLU A C 1
ATOM 643 O O . GLU A 1 85 ? -14.534 2.267 -10.067 1.00 68.81 85 GLU A O 1
ATOM 648 N N . ARG A 1 86 ? -14.522 4.052 -11.435 1.00 56.62 86 ARG A N 1
ATOM 649 C CA . ARG A 1 86 ? -14.995 3.383 -12.662 1.00 56.62 86 ARG A CA 1
ATOM 650 C C . ARG A 1 86 ? -14.036 3.624 -13.812 1.00 56.62 86 ARG A C 1
ATOM 652 O O . ARG A 1 86 ? -13.571 4.779 -13.932 1.00 56.62 86 ARG A O 1
#

Mean predicted aligned error: 3.66 Å

Radius of gyration: 14.97 Å; Cα contacts (8 Å, |Δi|>4): 52; chains: 1; bounding box: 40×33×34 Å

Nearest PDB structures (foldseek):
  3ic3-assembly3_C  TM=7.632E-01  e=1.137E-06  Rhodopseudomonas palustris
  3ic3-assembly3_A  TM=7.684E-01  e=2.673E-06  Rhodopseudomonas palustris
  3ic3-assembly3_B  TM=7.545E-01  e=4.525E-06  Rhodopseudomonas palustris
  3ic3-assembly3_D  TM=7.485E-01  e=2.194E-05  Rhodopseudomonas palustris
  2rp4-assembly1_A  TM=4.265E-01  e=3.476E+00  Drosophila melanogaster